Protein AF-A0A699XDG5-F1 (afdb_monomer_lite)

Radius of gyration: 17.22 Å; chains: 1; bounding box: 47×19×40 Å

Sequence (62 aa):
MLGAAAFSMSGIKALRAIAETDFGVNTSIEQVMRLMVPFLAAGMRAETGVTDAAMISAQLKP

pLDDT: mean 94.7, std 3.19, range [79.62, 98.44]

Secondary structure (DSSP, 8-state):
-HHHHHHHHHTHHHHHHHHHHHH-----HHHHHHHHHHHHHHHHHSPPS---HHHHT-----

Foldseek 3Di:
DVVVVVVCVVCVVVVQVCCCVVPVDRADPVNVVVVVVVVVVVVVVDDDPDPDPVVVPDDDDD

InterPro domains:
  IPR036271 Tetracyclin repressor-like, C-terminal domain superfamily [SSF48498] (1-46)

Organism: Tanacetum cinerariifolium (NCBI:txid118510)

Structure (mmCIF, N/CA/C/O backbone):
data_AF-A0A699XDG5-F1
#
_entry.id   AF-A0A699XDG5-F1
#
loop_
_atom_site.group_PDB
_atom_site.id
_atom_site.type_symbol
_atom_site.label_atom_id
_atom_site.label_alt_id
_atom_site.label_comp_id
_atom_site.label_asym_id
_atom_site.label_entity_id
_atom_site.label_seq_id
_atom_site.pdbx_PDB_ins_code
_atom_site.Cartn_x
_atom_site.Cartn_y
_atom_site.Cartn_z
_atom_site.occupancy
_atom_site.B_iso_or_equiv
_atom_site.auth_seq_id
_atom_site.auth_comp_id
_atom_site.auth_asym_id
_atom_site.auth_atom_id
_atom_site.pdbx_PDB_model_num
ATOM 1 N N . MET A 1 1 ? 7.078 3.902 -5.073 1.00 84.75 1 MET A N 1
ATOM 2 C CA . MET A 1 1 ? 6.624 3.033 -3.960 1.00 84.75 1 MET A CA 1
ATOM 3 C C . MET A 1 1 ? 6.584 3.765 -2.608 1.00 84.75 1 MET A C 1
ATOM 5 O O . MET A 1 1 ? 5.581 3.628 -1.924 1.00 84.75 1 MET A O 1
ATOM 9 N N . LEU A 1 2 ? 7.567 4.615 -2.251 1.00 90.94 2 LEU A N 1
ATOM 10 C CA . LEU A 1 2 ? 7.548 5.433 -1.013 1.00 90.94 2 LEU A CA 1
ATOM 11 C C . LEU A 1 2 ? 6.262 6.267 -0.823 1.00 90.94 2 LEU A C 1
ATOM 13 O O . LEU A 1 2 ? 5.739 6.350 0.284 1.00 90.94 2 LEU A O 1
ATOM 17 N N . GLY A 1 3 ? 5.715 6.825 -1.909 1.00 93.25 3 GLY A N 1
ATOM 18 C CA . GLY A 1 3 ? 4.476 7.610 -1.867 1.00 93.25 3 GLY A CA 1
ATOM 19 C C . GLY A 1 3 ? 3.270 6.858 -1.292 1.00 93.25 3 GLY A C 1
ATOM 20 O O . GLY A 1 3 ? 2.491 7.453 -0.558 1.00 93.25 3 GLY A O 1
ATOM 21 N N . ALA A 1 4 ? 3.150 5.546 -1.535 1.00 92.94 4 ALA A N 1
ATOM 22 C CA . ALA A 1 4 ? 2.060 4.743 -0.977 1.00 92.94 4 ALA A CA 1
ATOM 23 C C . ALA A 1 4 ? 2.146 4.658 0.556 1.00 92.94 4 ALA A C 1
ATOM 25 O O . ALA A 1 4 ? 1.127 4.741 1.240 1.00 92.94 4 ALA A O 1
ATOM 26 N N . ALA A 1 5 ? 3.362 4.538 1.098 1.00 93.00 5 ALA A N 1
ATOM 27 C CA . ALA A 1 5 ? 3.584 4.504 2.540 1.00 93.00 5 ALA A CA 1
ATOM 28 C C . ALA A 1 5 ? 3.334 5.881 3.166 1.00 93.00 5 ALA A C 1
ATOM 30 O O . ALA A 1 5 ? 2.603 5.982 4.150 1.00 93.00 5 ALA A O 1
ATOM 31 N N . ALA A 1 6 ? 3.867 6.945 2.556 1.00 94.56 6 ALA A N 1
ATOM 32 C CA . ALA A 1 6 ? 3.673 8.314 3.028 1.00 94.56 6 ALA A CA 1
ATOM 33 C C . ALA A 1 6 ? 2.186 8.710 3.058 1.00 94.56 6 ALA A C 1
ATOM 35 O O . ALA A 1 6 ? 1.703 9.200 4.078 1.00 94.56 6 ALA A O 1
ATOM 36 N N . PHE A 1 7 ? 1.446 8.431 1.980 1.00 95.06 7 PHE A N 1
ATOM 37 C CA . PHE A 1 7 ? 0.005 8.677 1.909 1.00 95.06 7 PHE A CA 1
ATOM 38 C C . PHE A 1 7 ? -0.761 7.887 2.976 1.00 95.06 7 PHE A C 1
ATOM 40 O O . PHE A 1 7 ? -1.538 8.468 3.732 1.00 95.06 7 PHE A O 1
ATOM 47 N N . SER A 1 8 ? -0.504 6.578 3.084 1.00 94.31 8 SER A N 1
ATOM 48 C CA . SER A 1 8 ? -1.229 5.709 4.019 1.00 94.31 8 SER A CA 1
ATOM 49 C C . SER A 1 8 ? -1.006 6.117 5.473 1.00 94.31 8 SER A C 1
ATOM 51 O O . SER A 1 8 ? -1.952 6.142 6.256 1.00 94.31 8 SER A O 1
ATOM 53 N N . MET A 1 9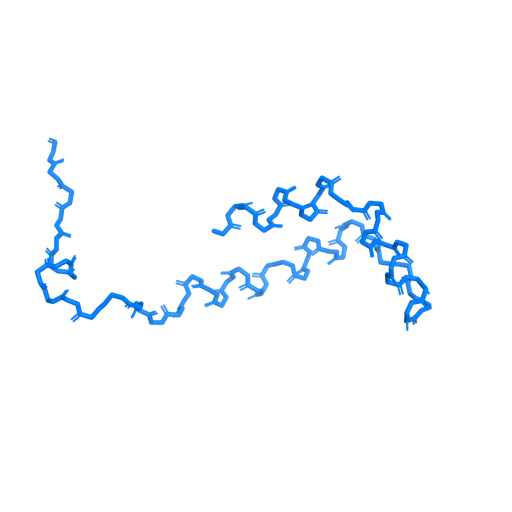 ? 0.229 6.474 5.839 1.00 94.81 9 MET A N 1
ATOM 54 C CA . MET A 1 9 ? 0.551 6.903 7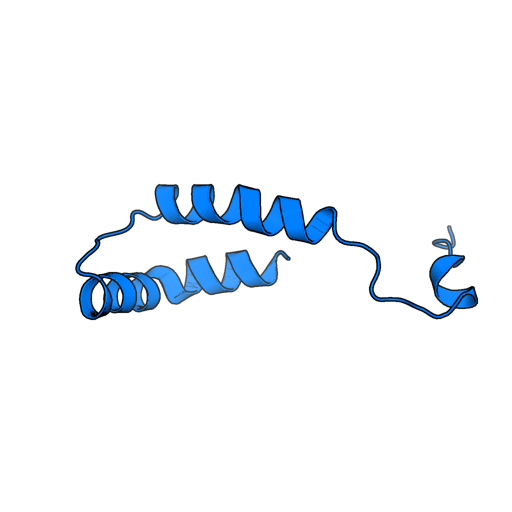.203 1.00 94.81 9 MET A CA 1
ATOM 55 C C . MET A 1 9 ? 0.026 8.310 7.505 1.00 94.81 9 MET A C 1
ATOM 57 O O . MET A 1 9 ? -0.492 8.545 8.595 1.00 94.81 9 MET A O 1
ATOM 61 N N . SER A 1 10 ? 0.089 9.230 6.538 1.00 96.94 10 SER A N 1
ATOM 62 C CA . SER A 1 10 ? -0.475 10.577 6.682 1.00 96.94 10 SER A CA 1
ATOM 63 C C . SER A 1 10 ? -2.003 10.549 6.835 1.00 96.94 10 SER A C 1
ATOM 65 O O . SER A 1 10 ? -2.550 11.235 7.698 1.00 96.94 10 SER A O 1
ATOM 67 N N . GLY A 1 11 ? -2.690 9.712 6.053 1.00 96.38 11 GLY A N 1
ATOM 68 C CA . GLY A 1 11 ? -4.149 9.575 6.042 1.00 96.38 11 GLY A CA 1
ATOM 69 C C . GLY A 1 11 ? -4.715 8.513 6.990 1.00 96.38 11 GLY A C 1
ATOM 70 O O . GLY A 1 11 ? -5.908 8.216 6.922 1.00 96.38 11 GLY A O 1
ATOM 71 N N . ILE A 1 12 ? -3.898 7.924 7.873 1.00 96.62 12 ILE A N 1
ATOM 72 C CA . ILE A 1 12 ? -4.227 6.666 8.569 1.00 96.62 12 ILE A CA 1
ATOM 73 C C . ILE A 1 12 ? -5.517 6.721 9.398 1.00 96.62 12 ILE A C 1
ATOM 75 O O . ILE A 1 12 ? -6.211 5.718 9.532 1.00 96.62 12 ILE A O 1
ATOM 79 N N . LYS A 1 13 ? -5.878 7.893 9.937 1.00 96.38 13 LYS A N 1
ATOM 80 C CA . LYS A 1 13 ? -7.130 8.072 10.690 1.00 96.38 13 LYS A CA 1
ATOM 81 C C . LYS A 1 13 ? -8.358 7.936 9.790 1.00 96.38 13 LYS A C 1
ATOM 83 O O . LYS A 1 13 ? -9.280 7.209 10.140 1.00 96.38 13 LYS A O 1
ATOM 88 N N . ALA A 1 14 ? -8.348 8.603 8.636 1.00 97.69 14 ALA A N 1
ATOM 89 C CA . ALA A 1 14 ? -9.445 8.538 7.675 1.00 97.69 14 ALA A CA 1
ATOM 90 C C . ALA A 1 14 ? -9.566 7.129 7.083 1.00 97.69 14 ALA A C 1
ATOM 92 O O . ALA A 1 14 ? -10.653 6.567 7.061 1.00 97.69 14 ALA A O 1
ATOM 93 N N . LEU A 1 15 ? -8.440 6.520 6.700 1.00 96.94 15 LEU A N 1
ATOM 94 C CA . LEU A 1 15 ? -8.424 5.163 6.147 1.00 96.94 15 LEU A CA 1
ATOM 95 C C . LEU A 1 15 ? -8.955 4.119 7.140 1.00 96.94 15 LEU A C 1
ATOM 97 O O . LEU A 1 15 ? -9.700 3.228 6.746 1.00 96.94 15 LEU A O 1
ATOM 101 N N . ARG A 1 16 ? -8.629 4.241 8.433 1.00 96.31 16 ARG A N 1
ATOM 102 C CA . ARG A 1 16 ? -9.184 3.356 9.470 1.00 96.31 16 ARG A CA 1
ATOM 103 C C . ARG A 1 16 ? -10.673 3.595 9.715 1.00 96.31 16 ARG A C 1
ATOM 105 O O . ARG A 1 16 ? -11.390 2.631 9.937 1.00 96.31 16 ARG A O 1
ATOM 112 N N . ALA A 1 17 ? -11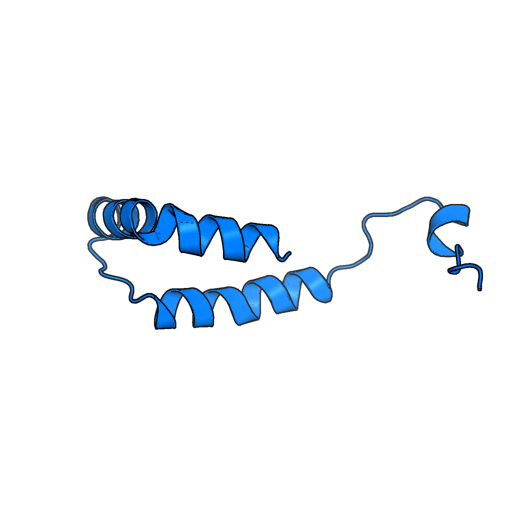.140 4.842 9.650 1.00 97.38 17 ALA A N 1
ATOM 113 C CA . ALA A 1 17 ? -12.567 5.146 9.760 1.00 97.38 17 ALA A CA 1
ATOM 114 C C . ALA A 1 17 ? -13.371 4.551 8.591 1.00 97.38 17 ALA A C 1
ATOM 116 O O . ALA A 1 17 ? -14.455 4.018 8.807 1.00 97.38 17 ALA A O 1
ATOM 117 N N . ILE A 1 18 ? -12.813 4.585 7.377 1.00 97.88 18 ILE A N 1
ATOM 118 C CA . ILE A 1 18 ? -13.382 3.914 6.199 1.00 97.88 18 ILE A CA 1
ATOM 119 C C . ILE A 1 18 ? -13.411 2.398 6.422 1.00 97.88 18 ILE A C 1
ATOM 121 O O . ILE A 1 18 ? -14.457 1.785 6.266 1.00 97.88 18 ILE A O 1
ATOM 125 N N . ALA A 1 19 ? -12.298 1.797 6.861 1.00 97.69 19 ALA A N 1
ATOM 126 C CA . ALA A 1 19 ? -12.240 0.357 7.121 1.00 97.69 19 ALA A CA 1
ATOM 127 C C . ALA A 1 19 ? -13.265 -0.106 8.176 1.00 97.69 19 ALA A C 1
ATOM 129 O O . ALA A 1 19 ? -13.882 -1.158 8.023 1.00 97.69 19 ALA A O 1
ATOM 130 N N . GLU A 1 20 ? -13.479 0.694 9.220 1.00 97.69 20 GLU A N 1
ATOM 131 C CA . GLU A 1 20 ? -14.502 0.427 10.232 1.00 97.69 20 GLU A CA 1
ATOM 132 C C . GLU A 1 20 ? -15.920 0.577 9.661 1.00 97.69 20 GLU A C 1
ATOM 134 O O . GLU A 1 20 ? -16.767 -0.277 9.895 1.00 97.69 20 GLU A O 1
ATOM 139 N N . THR A 1 21 ? -16.179 1.631 8.884 1.00 98.31 21 THR A N 1
ATOM 140 C CA . THR A 1 21 ? -17.512 1.906 8.316 1.00 98.31 21 THR A CA 1
ATOM 141 C C . THR A 1 21 ? -17.923 0.850 7.294 1.00 98.31 21 THR A C 1
ATOM 143 O O . THR A 1 21 ? -19.054 0.368 7.320 1.00 98.31 21 THR A O 1
ATOM 146 N N . ASP A 1 22 ? -16.999 0.478 6.412 1.00 98.44 22 ASP A N 1
ATOM 147 C CA . ASP A 1 22 ? -17.299 -0.357 5.250 1.00 98.44 22 ASP A CA 1
ATOM 148 C C . ASP A 1 22 ? -17.203 -1.853 5.574 1.00 98.44 22 ASP A C 1
ATOM 150 O O . ASP A 1 22 ? -17.885 -2.669 4.953 1.00 98.44 22 ASP A O 1
ATOM 154 N N . PHE A 1 23 ? -16.360 -2.226 6.544 1.00 97.56 23 PHE A N 1
ATOM 155 C CA . PHE A 1 23 ? -16.050 -3.629 6.836 1.00 97.56 23 PHE A CA 1
ATOM 156 C C . PHE A 1 23 ? -16.170 -4.007 8.318 1.00 97.56 23 PHE A C 1
ATOM 158 O O . PHE A 1 23 ? -16.022 -5.185 8.640 1.00 97.56 23 PHE A O 1
ATOM 165 N N . GLY A 1 24 ? -16.430 -3.061 9.229 1.00 97.69 24 GLY A N 1
ATOM 166 C CA . GLY A 1 24 ? -16.522 -3.333 10.670 1.00 97.69 24 GLY A CA 1
ATOM 167 C C . GLY A 1 24 ? -15.203 -3.796 11.294 1.00 97.69 24 GLY A C 1
ATOM 168 O O . GLY A 1 24 ? -15.219 -4.566 12.256 1.00 97.69 24 GLY A O 1
ATOM 169 N N . VAL A 1 25 ? -14.060 -3.411 10.709 1.00 97.00 25 VAL A N 1
ATOM 170 C CA . VAL A 1 25 ? -12.735 -3.854 11.167 1.00 97.00 25 VAL A CA 1
ATOM 171 C C . VAL A 1 25 ? -11.840 -2.701 11.598 1.00 97.00 25 VAL A C 1
ATOM 173 O O . VAL A 1 25 ? -11.487 -1.803 10.829 1.00 97.00 25 VAL A O 1
ATOM 176 N N . ASN A 1 26 ? -11.318 -2.827 12.815 1.00 95.00 26 ASN A N 1
ATOM 177 C CA . ASN A 1 26 ? -10.354 -1.888 13.357 1.00 95.00 26 ASN A CA 1
ATOM 178 C C . ASN A 1 26 ? -8.916 -2.360 13.103 1.00 95.00 26 ASN A C 1
ATOM 180 O O . ASN A 1 26 ? -8.309 -3.064 13.911 1.00 95.00 26 ASN A O 1
ATOM 184 N N . THR A 1 27 ? -8.357 -1.956 11.963 1.00 95.50 27 THR A N 1
ATOM 185 C CA . THR A 1 27 ? -6.995 -2.346 11.566 1.00 95.50 27 THR A CA 1
ATOM 186 C C . THR A 1 27 ? -5.947 -1.485 12.278 1.00 95.50 27 THR A C 1
A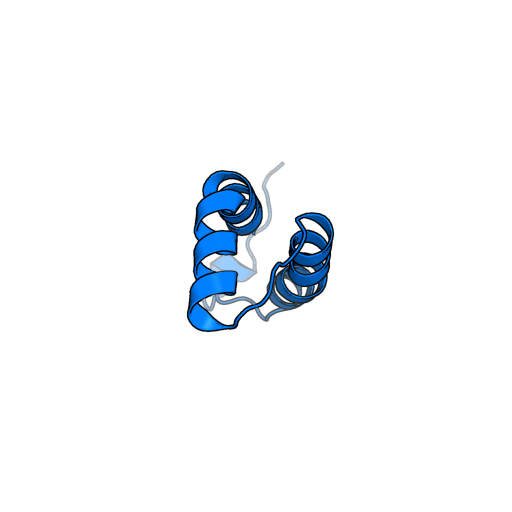TOM 188 O O . THR A 1 27 ? -6.006 -0.254 12.228 1.00 95.50 27 THR A O 1
ATOM 191 N N . SER A 1 28 ? -4.962 -2.106 12.930 1.00 95.94 28 SER A N 1
ATOM 192 C CA . SER A 1 28 ? -3.853 -1.405 13.588 1.00 95.94 28 SER A CA 1
ATOM 193 C C . SER A 1 28 ? -2.832 -0.864 12.579 1.00 95.94 28 SER A C 1
ATOM 195 O O . SER A 1 28 ? -2.701 -1.365 11.463 1.00 95.94 28 SER A O 1
ATOM 197 N N . ILE A 1 29 ? -2.050 0.145 12.977 1.00 94.44 29 ILE A N 1
ATOM 198 C CA . ILE A 1 29 ? -0.984 0.697 12.120 1.00 94.44 29 ILE A CA 1
ATOM 199 C C . ILE A 1 29 ? 0.056 -0.382 11.778 1.00 94.44 29 ILE A C 1
ATOM 201 O O . ILE A 1 29 ? 0.508 -0.463 10.639 1.00 94.44 29 ILE A O 1
ATOM 205 N N . GLU A 1 30 ? 0.398 -1.248 12.736 1.00 96.56 30 GLU A N 1
ATOM 206 C CA . GLU A 1 30 ? 1.308 -2.372 12.500 1.00 96.56 30 GLU A CA 1
ATOM 207 C C . GLU A 1 30 ? 0.751 -3.338 11.448 1.00 96.56 30 GLU A C 1
ATOM 209 O O . GLU A 1 30 ? 1.477 -3.740 10.539 1.00 96.56 30 GLU A O 1
ATOM 214 N N . GLN A 1 31 ? -0.540 -3.674 11.527 1.00 97.00 31 GLN A N 1
ATOM 215 C CA . GLN A 1 31 ? -1.195 -4.520 10.530 1.00 97.00 31 GLN A CA 1
ATOM 216 C C . GLN A 1 31 ? -1.154 -3.868 9.146 1.00 97.00 31 GLN A C 1
ATOM 218 O O . GLN A 1 31 ? -0.783 -4.535 8.184 1.00 97.00 31 GLN A O 1
ATOM 223 N N . VAL A 1 32 ? -1.429 -2.562 9.041 1.00 95.69 32 VAL A N 1
ATOM 224 C CA . VAL A 1 32 ? -1.294 -1.829 7.771 1.00 95.69 32 VAL A CA 1
ATOM 225 C C . VAL A 1 32 ? 0.134 -1.929 7.232 1.00 95.69 32 VAL A C 1
ATOM 227 O O . VAL A 1 32 ? 0.315 -2.294 6.073 1.00 95.69 32 VAL A O 1
ATOM 230 N N . MET A 1 33 ? 1.157 -1.689 8.058 1.00 94.19 33 MET A N 1
ATOM 231 C CA . MET A 1 33 ? 2.557 -1.819 7.628 1.00 94.19 33 MET A CA 1
ATOM 232 C C . MET A 1 33 ? 2.893 -3.238 7.152 1.00 94.19 33 MET A C 1
ATOM 234 O O . MET A 1 33 ? 3.557 -3.400 6.129 1.00 94.19 33 MET A O 1
ATOM 238 N N . ARG A 1 34 ? 2.395 -4.273 7.840 1.00 96.69 34 ARG A N 1
ATOM 239 C CA . ARG A 1 34 ? 2.572 -5.676 7.428 1.00 96.69 34 ARG A CA 1
ATOM 240 C C . ARG A 1 34 ? 1.882 -5.984 6.100 1.00 96.69 34 ARG A C 1
ATOM 242 O O . ARG A 1 34 ? 2.447 -6.732 5.310 1.00 96.69 34 ARG A O 1
ATOM 249 N N . LEU A 1 35 ? 0.721 -5.385 5.829 1.00 95.88 35 LEU A N 1
ATOM 250 C CA . LEU A 1 35 ? 0.031 -5.492 4.537 1.00 95.88 35 LEU A CA 1
ATOM 251 C C . LEU A 1 35 ? 0.783 -4.762 3.414 1.00 95.88 35 LEU A C 1
ATOM 253 O O . LEU A 1 35 ? 0.749 -5.201 2.265 1.00 95.88 35 LEU A O 1
ATOM 257 N N . MET A 1 36 ? 1.517 -3.689 3.731 1.00 96.06 36 MET A N 1
ATOM 258 C CA . MET A 1 36 ? 2.337 -2.995 2.735 1.00 96.06 36 MET A CA 1
ATOM 259 C C . MET A 1 36 ? 3.509 -3.851 2.242 1.00 96.06 36 MET A C 1
ATOM 261 O O . MET A 1 36 ? 3.857 -3.764 1.069 1.00 96.06 36 MET A O 1
ATOM 265 N N . VAL A 1 37 ? 4.112 -4.692 3.090 1.00 96.12 37 VAL A N 1
ATOM 266 C CA . VAL A 1 37 ? 5.289 -5.499 2.713 1.00 96.12 37 VAL A CA 1
ATOM 267 C C . VAL A 1 37 ? 5.054 -6.352 1.457 1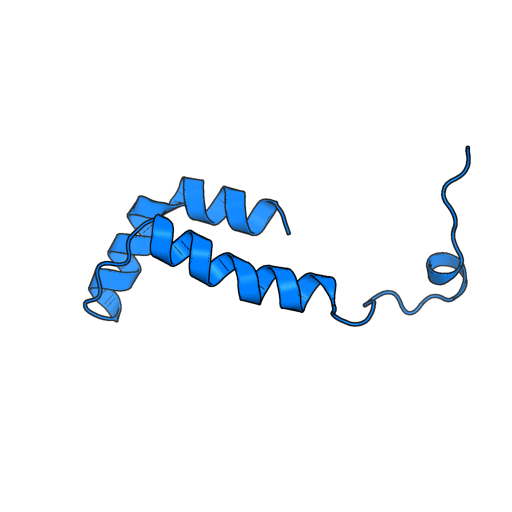.00 96.12 37 VAL A C 1
ATOM 269 O O . VAL A 1 37 ? 5.800 -6.160 0.495 1.00 96.12 37 VAL A O 1
ATOM 272 N N . PRO A 1 38 ? 4.052 -7.254 1.390 1.00 97.00 38 PRO A N 1
ATOM 273 C CA . PRO A 1 38 ? 3.820 -8.065 0.195 1.00 97.00 38 PRO A CA 1
ATOM 274 C C . PRO A 1 38 ? 3.416 -7.221 -1.021 1.00 97.00 38 PRO A C 1
ATOM 276 O O . PRO A 1 38 ? 3.856 -7.516 -2.130 1.00 97.00 38 PRO A O 1
ATOM 279 N N . PHE A 1 39 ? 2.652 -6.141 -0.826 1.00 95.81 39 PHE A N 1
ATOM 280 C CA . PHE A 1 39 ? 2.259 -5.230 -1.906 1.00 95.81 39 PHE A CA 1
ATOM 281 C C . PHE A 1 39 ? 3.473 -4.551 -2.561 1.00 95.81 39 PHE A C 1
ATOM 283 O O . PHE A 1 39 ? 3.644 -4.597 -3.780 1.00 95.81 39 PHE A O 1
ATOM 290 N N . LEU A 1 40 ? 4.359 -3.964 -1.751 1.00 94.75 40 LEU A N 1
ATOM 291 C CA . LEU A 1 40 ? 5.570 -3.299 -2.237 1.00 94.75 40 LEU A CA 1
ATOM 292 C C . LEU A 1 40 ? 6.553 -4.312 -2.840 1.00 94.75 40 LEU A C 1
ATOM 294 O O . LEU A 1 40 ? 7.151 -4.059 -3.884 1.00 94.75 40 LEU A O 1
ATOM 298 N N . ALA A 1 41 ? 6.682 -5.479 -2.207 1.00 96.00 41 ALA A N 1
ATOM 299 C CA . ALA A 1 41 ? 7.515 -6.578 -2.673 1.00 96.00 41 ALA A CA 1
ATOM 300 C C . ALA A 1 41 ? 7.089 -7.087 -4.061 1.00 96.00 41 ALA A C 1
ATOM 302 O O . ALA A 1 41 ? 7.959 -7.374 -4.888 1.00 96.00 41 ALA A O 1
ATOM 303 N N . ALA A 1 42 ? 5.785 -7.192 -4.323 1.00 96.44 42 ALA A N 1
ATOM 304 C CA . ALA A 1 42 ? 5.262 -7.553 -5.637 1.00 96.44 42 ALA A CA 1
ATOM 305 C C . ALA A 1 42 ? 5.546 -6.452 -6.669 1.00 96.44 42 ALA A C 1
ATOM 307 O O . ALA A 1 42 ? 6.079 -6.744 -7.736 1.00 96.44 42 ALA A O 1
ATOM 308 N N . GLY A 1 43 ? 5.291 -5.184 -6.324 1.00 93.38 43 GLY A N 1
ATOM 309 C CA . GLY A 1 43 ? 5.547 -4.051 -7.220 1.00 93.38 43 GLY A CA 1
ATOM 310 C C . GLY A 1 43 ? 7.016 -3.911 -7.637 1.00 93.38 43 GLY A C 1
ATOM 311 O O . GLY A 1 43 ? 7.297 -3.572 -8.780 1.00 93.38 43 GLY A O 1
ATOM 312 N N . MET A 1 44 ? 7.962 -4.223 -6.746 1.00 94.19 44 MET A N 1
ATOM 313 C CA . MET A 1 44 ? 9.399 -4.209 -7.065 1.00 94.19 44 MET A CA 1
ATOM 314 C C . MET A 1 44 ? 9.858 -5.380 -7.945 1.00 94.19 44 MET A C 1
ATOM 316 O O . MET A 1 44 ? 10.928 -5.296 -8.539 1.00 94.19 44 MET A O 1
ATOM 320 N N . ARG A 1 45 ? 9.096 -6.478 -7.988 1.00 94.94 45 ARG A N 1
ATOM 321 C CA . ARG A 1 45 ? 9.398 -7.667 -8.805 1.00 94.94 45 ARG A CA 1
ATOM 322 C C . ARG A 1 45 ? 8.639 -7.691 -10.131 1.00 94.94 45 ARG A C 1
ATOM 324 O O . ARG A 1 45 ? 8.863 -8.600 -10.921 1.00 94.94 45 ARG A O 1
ATOM 331 N N . ALA A 1 46 ? 7.729 -6.744 -10.346 1.00 95.88 46 ALA A N 1
ATOM 332 C CA . ALA A 1 46 ? 6.986 -6.635 -11.589 1.00 95.88 46 ALA A CA 1
ATOM 333 C C . ALA A 1 46 ? 7.934 -6.367 -12.766 1.00 95.88 46 ALA A C 1
ATOM 335 O O . ALA A 1 46 ? 8.981 -5.733 -12.608 1.00 95.88 46 ALA A O 1
ATOM 336 N N . GLU A 1 47 ? 7.550 -6.843 -13.947 1.00 93.94 47 GLU A N 1
ATOM 337 C CA . GLU A 1 47 ? 8.265 -6.531 -15.180 1.00 93.94 47 GLU A CA 1
ATOM 338 C C . GLU A 1 47 ? 8.286 -5.019 -15.425 1.00 93.94 47 GLU A C 1
ATOM 340 O O . GLU A 1 47 ? 7.398 -4.273 -14.997 1.00 93.94 47 GLU A O 1
ATOM 345 N N . THR A 1 48 ? 9.328 -4.552 -16.111 1.00 91.75 48 THR A N 1
ATOM 346 C CA . THR A 1 48 ? 9.430 -3.138 -16.460 1.00 91.75 48 THR A CA 1
ATOM 347 C C . THR A 1 48 ? 8.284 -2.739 -17.387 1.00 91.75 48 THR A C 1
ATOM 349 O O . THR A 1 48 ? 8.015 -3.395 -18.388 1.00 91.75 48 THR A O 1
ATOM 352 N N . GLY A 1 49 ? 7.629 -1.620 -17.077 1.00 92.50 49 GLY A N 1
ATOM 353 C CA . GLY A 1 49 ? 6.674 -0.991 -17.992 1.00 92.50 49 GLY A CA 1
ATOM 354 C C . GLY A 1 49 ? 7.347 -0.196 -19.117 1.00 92.50 49 GLY A C 1
ATOM 355 O O . GLY A 1 49 ? 6.659 0.324 -19.992 1.00 92.50 49 GLY A O 1
ATOM 356 N N . VAL A 1 50 ? 8.677 -0.056 -19.092 1.00 94.81 50 VAL A N 1
ATOM 357 C CA . VAL A 1 50 ? 9.439 0.614 -20.152 1.00 94.81 50 VAL A CA 1
ATOM 358 C C . VAL A 1 50 ? 9.613 -0.354 -21.314 1.00 94.81 50 VAL A C 1
ATOM 360 O O . VAL A 1 50 ? 10.236 -1.397 -21.153 1.00 94.81 50 VAL A O 1
ATOM 363 N N . THR A 1 51 ? 9.093 0.010 -22.485 1.00 95.00 51 THR A N 1
ATOM 364 C CA . THR A 1 51 ? 9.181 -0.807 -23.707 1.00 95.00 51 THR A CA 1
ATOM 365 C C . THR A 1 51 ? 10.253 -0.327 -24.683 1.00 95.00 51 THR A C 1
ATOM 367 O O . THR A 1 51 ? 10.598 -1.040 -25.620 1.00 95.00 51 THR A O 1
ATOM 370 N N . ASP A 1 52 ? 10.763 0.892 -24.502 1.00 96.25 52 ASP A N 1
ATOM 371 C CA . ASP A 1 52 ? 11.784 1.468 -25.373 1.00 96.25 52 ASP A CA 1
ATOM 372 C C . ASP A 1 52 ? 13.164 0.850 -25.096 1.00 96.25 52 ASP A C 1
ATOM 374 O O . ASP A 1 52 ? 13.670 0.893 -23.972 1.00 96.25 52 ASP A O 1
ATOM 378 N N . ALA A 1 53 ? 13.788 0.288 -26.133 1.00 93.25 53 ALA A N 1
ATOM 379 C CA . ALA A 1 53 ? 15.052 -0.435 -26.008 1.00 93.25 53 ALA A CA 1
ATOM 380 C C . ALA A 1 53 ? 16.225 0.464 -25.583 1.00 93.25 53 ALA A C 1
ATOM 382 O O . ALA A 1 53 ? 17.085 0.022 -24.816 1.00 93.25 53 ALA A O 1
ATOM 383 N N . ALA A 1 54 ? 16.257 1.722 -26.035 1.00 94.31 54 ALA A N 1
ATOM 384 C CA . ALA A 1 54 ? 17.314 2.653 -25.658 1.00 94.31 54 ALA A CA 1
ATOM 385 C C . ALA A 1 54 ? 17.219 2.983 -24.162 1.00 94.31 54 ALA A C 1
ATOM 387 O O . ALA A 1 54 ? 18.228 2.919 -23.457 1.00 94.31 54 ALA A O 1
ATOM 388 N N . MET A 1 55 ? 16.006 3.227 -23.660 1.00 94.06 55 MET A N 1
ATOM 389 C CA . MET A 1 55 ? 15.750 3.482 -22.238 1.00 94.06 55 MET A CA 1
ATOM 390 C C . MET A 1 55 ? 16.037 2.267 -21.349 1.00 94.06 55 MET A C 1
ATOM 392 O O . MET A 1 55 ? 16.596 2.436 -20.268 1.00 94.06 55 MET A O 1
ATOM 396 N N . ILE A 1 56 ? 15.707 1.048 -21.794 1.00 93.56 56 ILE A N 1
ATOM 397 C CA . ILE A 1 56 ? 16.033 -0.192 -21.061 1.00 93.56 56 ILE A CA 1
ATOM 398 C C . ILE A 1 56 ? 17.551 -0.366 -20.926 1.00 93.56 56 ILE A C 1
ATOM 400 O O . ILE A 1 56 ? 18.039 -0.787 -19.879 1.00 93.56 56 ILE A O 1
ATOM 404 N N . SER A 1 57 ? 18.301 -0.040 -21.980 1.00 93.38 57 SER A N 1
ATOM 40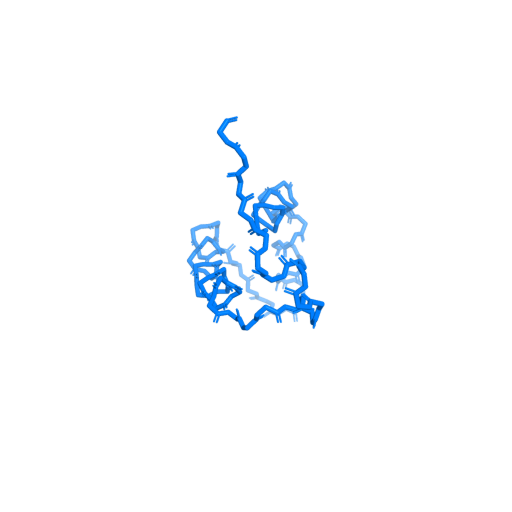5 C CA . SER A 1 57 ? 19.763 -0.170 -21.995 1.00 93.38 57 SER A CA 1
ATOM 406 C C . SER A 1 57 ? 20.506 0.969 -21.284 1.00 93.38 57 SER A C 1
ATOM 408 O O . SER A 1 57 ? 21.729 0.904 -21.140 1.00 93.38 57 SER A O 1
ATOM 410 N N . ALA A 1 58 ? 19.797 2.019 -20.856 1.00 93.44 58 ALA A N 1
ATOM 411 C CA . ALA A 1 58 ? 20.411 3.200 -20.271 1.00 93.44 58 ALA A CA 1
ATOM 412 C C . ALA A 1 58 ? 21.115 2.865 -18.946 1.00 93.44 58 ALA A C 1
ATOM 414 O O . ALA A 1 58 ? 20.554 2.222 -18.060 1.00 93.44 58 ALA A O 1
ATOM 415 N N . GLN A 1 59 ? 22.348 3.349 -18.792 1.00 92.00 59 GLN A N 1
ATOM 416 C CA . GLN A 1 59 ? 23.126 3.231 -17.559 1.00 92.00 59 GLN A CA 1
ATOM 417 C C . GLN A 1 59 ? 23.384 4.614 -16.962 1.00 92.00 59 GLN A C 1
ATOM 419 O O . GLN A 1 59 ? 23.521 5.604 -17.687 1.00 92.00 59 GLN A O 1
ATOM 424 N N . LEU A 1 60 ? 23.456 4.680 -15.631 1.00 88.38 60 LEU A N 1
ATOM 425 C CA . LEU A 1 60 ? 23.830 5.900 -14.923 1.00 88.38 60 LEU A CA 1
ATOM 426 C C . LEU A 1 60 ? 25.250 6.304 -15.342 1.00 88.38 60 LEU A C 1
ATOM 428 O O . LEU A 1 60 ? 26.170 5.489 -15.279 1.00 88.38 60 LEU A O 1
ATOM 432 N N . LYS A 1 61 ? 25.424 7.554 -15.778 1.00 86.94 61 LYS A N 1
ATOM 433 C CA . LYS A 1 61 ? 26.762 8.094 -16.037 1.00 86.94 61 LYS A CA 1
ATOM 434 C C . LYS A 1 61 ? 27.455 8.410 -14.701 1.00 86.94 61 LYS A C 1
ATOM 436 O O . LYS A 1 61 ? 26.748 8.871 -13.803 1.00 86.94 61 LYS A O 1
ATOM 441 N N . PRO A 1 62 ? 28.772 8.151 -14.576 1.00 79.62 62 PRO A N 1
ATOM 442 C CA . PRO A 1 62 ? 29.539 8.450 -13.366 1.00 79.62 62 PRO A CA 1
ATOM 443 C C . PRO A 1 62 ? 29.457 9.920 -12.953 1.00 79.62 62 PRO A C 1
ATOM 445 O O . PRO A 1 62 ? 29.376 10.779 -13.864 1.00 79.62 62 PRO A O 1
#